Protein AF-A0A292R7Q6-F1 (afdb_monomer_lite)

Structure (mmCIF, N/CA/C/O backbone):
data_AF-A0A292R7Q6-F1
#
_entry.id   AF-A0A292R7Q6-F1
#
loop_
_atom_site.group_PDB
_atom_site.id
_atom_site.type_symbol
_atom_site.label_atom_id
_atom_site.label_alt_id
_atom_site.label_comp_id
_atom_site.label_asym_id
_atom_site.label_entity_id
_atom_site.label_seq_id
_atom_site.pdbx_PDB_ins_code
_atom_site.Cartn_x
_atom_site.Cartn_y
_atom_site.Cartn_z
_atom_site.occupancy
_atom_site.B_iso_or_equiv
_atom_site.auth_seq_id
_atom_site.auth_comp_id
_atom_site.auth_asym_id
_atom_site.auth_atom_id
_atom_site.pdbx_PDB_model_num
ATOM 1 N N . MET A 1 1 ? -23.758 35.833 12.651 1.00 45.69 1 MET A N 1
ATOM 2 C CA . MET A 1 1 ? -24.098 34.515 13.236 1.00 45.69 1 MET A CA 1
ATOM 3 C C . MET A 1 1 ? -23.580 34.485 14.667 1.00 45.69 1 MET A C 1
ATOM 5 O O . MET A 1 1 ? -22.404 34.762 14.860 1.00 45.69 1 MET A O 1
ATOM 9 N N . LYS A 1 2 ? -24.440 34.256 15.670 1.00 49.91 2 LYS A N 1
ATOM 10 C CA . LYS A 1 2 ? -24.004 34.130 17.071 1.00 49.91 2 LYS A CA 1
ATOM 11 C C . LYS A 1 2 ? -23.323 32.771 17.228 1.00 49.91 2 LYS A C 1
ATOM 13 O O . LYS A 1 2 ? -23.971 31.745 17.052 1.00 49.91 2 LYS A O 1
ATOM 18 N N . ILE A 1 3 ? -22.021 32.776 17.490 1.00 63.84 3 ILE A N 1
ATOM 19 C 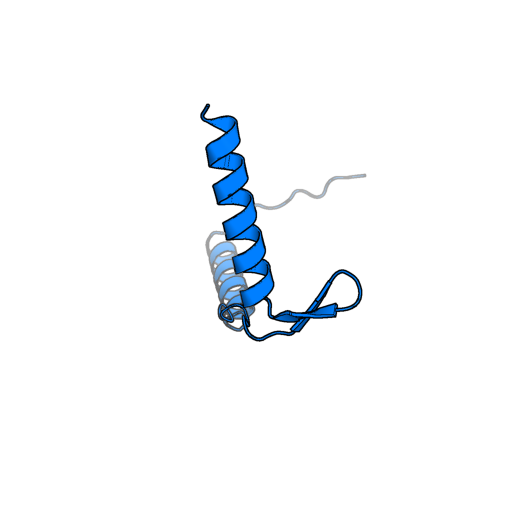CA . ILE A 1 3 ? -21.248 31.562 17.756 1.00 63.84 3 ILE A CA 1
ATOM 20 C C . ILE A 1 3 ? -21.736 31.026 19.104 1.00 63.84 3 ILE A C 1
ATOM 22 O O . ILE A 1 3 ? -21.629 31.711 20.121 1.00 63.84 3 ILE A O 1
ATOM 26 N N . LEU A 1 4 ? -22.343 29.839 19.104 1.00 68.00 4 LEU A N 1
ATOM 27 C CA . LEU A 1 4 ? -22.744 29.170 20.338 1.00 68.00 4 LEU A CA 1
ATOM 28 C C . LEU A 1 4 ? -21.475 28.824 21.137 1.00 68.00 4 LEU A C 1
ATOM 30 O O . LEU A 1 4 ? -20.535 28.280 20.552 1.00 68.00 4 LEU A O 1
ATOM 34 N N . PRO A 1 5 ? -21.412 29.129 22.445 1.00 64.25 5 PRO A N 1
ATOM 35 C CA . PRO A 1 5 ? -20.239 28.821 23.246 1.00 64.25 5 PRO A CA 1
ATOM 36 C C . PRO A 1 5 ? -20.074 27.303 23.331 1.00 64.25 5 PRO A C 1
ATOM 38 O O . PRO A 1 5 ? -20.915 26.598 23.893 1.00 64.25 5 PRO A O 1
ATOM 41 N N . ILE A 1 6 ? -18.982 26.801 22.755 1.00 70.75 6 ILE A N 1
ATOM 42 C CA . ILE A 1 6 ? -18.589 25.398 22.859 1.00 70.75 6 ILE A CA 1
ATOM 43 C C . ILE A 1 6 ? -18.238 25.156 24.328 1.00 70.75 6 ILE A C 1
ATOM 45 O O . ILE A 1 6 ? -17.186 25.583 24.805 1.00 70.75 6 ILE A O 1
ATOM 49 N N . LYS A 1 7 ? -19.142 24.512 25.074 1.00 73.06 7 LYS A N 1
ATOM 50 C CA . LYS A 1 7 ? -18.853 24.103 26.450 1.00 73.06 7 LYS A CA 1
ATOM 51 C C . LYS A 1 7 ? -17.711 23.081 26.421 1.00 73.06 7 LYS A C 1
ATOM 53 O O . LYS A 1 7 ? -17.807 22.104 25.673 1.00 73.06 7 LYS A O 1
ATOM 58 N N . PRO A 1 8 ? -16.644 23.267 27.216 1.00 74.06 8 PRO A N 1
ATOM 59 C CA . PRO A 1 8 ? -15.603 22.259 27.327 1.00 74.06 8 PRO A CA 1
ATOM 60 C C . PRO A 1 8 ? -16.212 20.978 27.907 1.00 74.06 8 PRO A C 1
ATOM 62 O O . PRO A 1 8 ? -16.904 21.015 28.923 1.00 74.06 8 PRO A O 1
ATOM 65 N N . LEU A 1 9 ? -15.968 19.848 27.241 1.00 72.00 9 LEU A N 1
ATOM 66 C CA . LEU A 1 9 ? -16.448 18.540 27.690 1.00 72.00 9 LEU A CA 1
ATOM 67 C C . LEU A 1 9 ? -15.881 18.211 29.076 1.00 72.00 9 LEU A C 1
ATOM 69 O O . LEU A 1 9 ? -14.684 18.414 29.324 1.00 72.00 9 LEU A O 1
ATOM 73 N N . SER A 1 10 ? -16.722 17.656 29.952 1.00 83.44 10 SER A N 1
ATOM 74 C CA . SER A 1 10 ? -16.275 17.135 31.243 1.00 83.44 10 SER A CA 1
ATOM 75 C C . SER A 1 10 ? -15.319 15.950 31.045 1.00 83.44 10 SER A C 1
ATOM 77 O O . SER A 1 10 ? -15.296 15.316 29.986 1.00 83.44 10 SER A O 1
ATOM 79 N N . GLN A 1 11 ? -14.508 15.624 32.056 1.00 81.31 11 GLN A N 1
ATOM 80 C CA . GLN A 1 11 ? -13.583 14.484 31.966 1.00 81.31 11 GLN A CA 1
ATOM 81 C C . GLN A 1 11 ? -14.319 13.154 31.728 1.00 81.31 11 GLN A C 1
ATOM 83 O O . GLN A 1 11 ? -13.839 12.319 30.962 1.00 81.31 11 GLN A O 1
ATOM 88 N N . MET A 1 12 ? -15.515 12.988 32.306 1.00 82.12 12 MET A N 1
ATOM 89 C CA . MET A 1 12 ? -16.356 11.809 32.081 1.00 82.12 12 MET A CA 1
ATOM 90 C C . MET A 1 12 ? -16.882 11.738 30.646 1.00 82.12 12 MET A C 1
ATOM 92 O O . MET A 1 12 ? -16.874 10.663 30.048 1.00 82.12 12 MET A O 1
ATOM 96 N N . ASP A 1 13 ? -17.292 12.868 30.066 1.00 82.00 13 ASP A N 1
ATOM 97 C CA . ASP A 1 13 ? -17.783 12.899 28.682 1.00 82.00 13 ASP A CA 1
ATOM 98 C C . ASP A 1 13 ? -16.659 12.609 27.683 1.00 82.00 13 ASP A C 1
ATOM 100 O O . ASP A 1 13 ? -16.862 11.905 26.694 1.00 82.00 13 ASP A O 1
ATOM 104 N N . LYS A 1 14 ? -15.439 13.079 27.973 1.00 82.12 14 LYS A N 1
ATOM 105 C CA . LYS A 1 14 ? -14.245 12.726 27.194 1.00 82.12 14 LYS A CA 1
ATOM 106 C C . LYS A 1 14 ? -13.969 11.224 27.237 1.00 82.12 14 LYS A C 1
ATOM 108 O O . LYS A 1 14 ? -13.708 10.643 26.189 1.00 82.12 14 LYS A O 1
ATOM 113 N N . ALA A 1 15 ? -14.059 10.598 28.412 1.00 85.25 15 ALA A N 1
ATOM 114 C CA . ALA A 1 15 ? -13.853 9.159 28.560 1.00 85.25 15 ALA A CA 1
ATOM 115 C C . ALA A 1 15 ? -14.911 8.344 27.795 1.00 85.25 15 ALA A C 1
ATOM 117 O O . ALA A 1 15 ? -14.556 7.421 27.065 1.00 85.25 15 ALA A O 1
ATOM 118 N N . LYS A 1 16 ? -16.193 8.726 27.885 1.00 86.19 16 LYS A N 1
ATOM 119 C CA . LYS A 1 16 ? -17.284 8.085 27.127 1.00 86.19 16 LYS A CA 1
ATOM 120 C C . LYS A 1 16 ? -17.087 8.201 25.618 1.00 86.19 16 LYS A C 1
ATOM 122 O O . LYS A 1 16 ? -17.216 7.206 24.913 1.00 86.19 16 LYS A O 1
ATOM 127 N N . ASN A 1 17 ? -16.717 9.386 25.131 1.00 84.75 17 ASN A N 1
ATOM 128 C CA . ASN A 1 17 ? -16.405 9.583 23.716 1.00 84.75 17 ASN A CA 1
ATOM 129 C C . ASN A 1 17 ? -15.208 8.737 23.276 1.00 84.75 17 ASN A C 1
ATOM 131 O O . ASN A 1 17 ? -15.227 8.175 22.186 1.00 84.75 17 ASN A O 1
ATOM 135 N N . LEU A 1 18 ? -14.179 8.615 24.118 1.00 83.94 18 LEU A N 1
ATOM 136 C CA . LEU A 1 18 ? -13.012 7.792 23.817 1.00 83.94 18 LEU A CA 1
ATOM 137 C C . LEU A 1 18 ? -13.386 6.309 23.693 1.00 83.94 18 LEU A C 1
ATOM 139 O O . LEU A 1 18 ? -12.994 5.668 22.724 1.00 83.94 18 LEU A O 1
ATOM 143 N N . ILE A 1 19 ? -14.179 5.787 24.634 1.00 86.12 19 ILE A N 1
ATOM 144 C CA . ILE A 1 19 ? -14.688 4.408 24.600 1.00 86.12 19 ILE A CA 1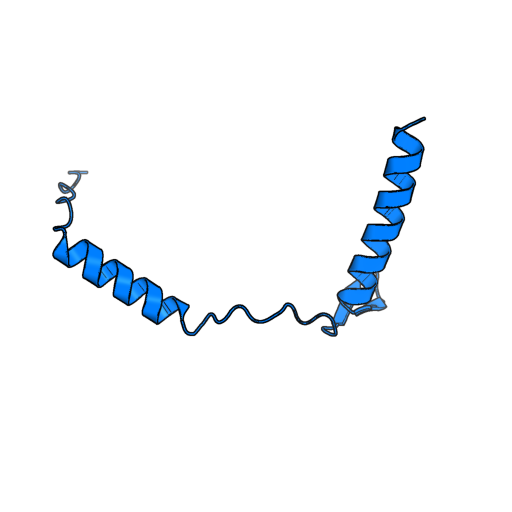
ATOM 145 C C . ILE A 1 19 ? -15.525 4.190 23.340 1.00 86.12 19 ILE A C 1
ATOM 147 O O . ILE A 1 19 ? -15.277 3.241 22.605 1.00 86.12 19 ILE A O 1
ATOM 151 N N . HIS A 1 20 ? -16.429 5.118 23.026 1.00 85.94 20 HIS A N 1
ATOM 152 C CA . HIS A 1 20 ? -17.251 5.047 21.822 1.00 85.94 20 HIS A CA 1
ATOM 153 C C . HIS A 1 20 ? -16.411 5.017 20.535 1.00 85.94 20 HIS A C 1
ATOM 155 O O . HIS A 1 20 ? -16.675 4.231 19.629 1.00 85.94 20 HIS A O 1
ATOM 161 N N . ILE A 1 21 ? -15.353 5.831 20.458 1.00 82.81 21 ILE A N 1
ATOM 162 C CA . ILE A 1 21 ? -14.410 5.813 19.333 1.00 82.81 21 ILE A CA 1
ATOM 163 C C . ILE A 1 21 ? -13.685 4.465 19.265 1.00 82.81 21 ILE A C 1
ATOM 165 O O . ILE A 1 21 ? -13.537 3.911 18.177 1.00 82.81 21 ILE A O 1
ATOM 169 N N . ILE A 1 22 ? -13.239 3.924 20.399 1.00 81.94 22 ILE A N 1
ATOM 170 C CA . ILE A 1 22 ? -12.564 2.622 20.455 1.00 81.94 22 ILE A CA 1
ATOM 171 C C . ILE A 1 22 ? -13.508 1.509 19.988 1.00 81.94 22 ILE A C 1
ATOM 173 O O . ILE A 1 22 ? -13.103 0.696 19.166 1.00 81.94 22 ILE A O 1
ATOM 177 N N . GLU A 1 23 ? -14.764 1.501 20.427 1.00 83.50 23 GLU A N 1
ATOM 178 C CA . GLU A 1 23 ? -15.786 0.529 20.016 1.00 83.50 23 GLU A CA 1
ATOM 179 C C . GLU A 1 23 ? -16.148 0.646 18.530 1.00 83.50 23 GLU A C 1
ATOM 181 O O . GLU A 1 23 ? -16.278 -0.359 17.838 1.00 83.50 23 GLU A O 1
ATOM 186 N N . GLN A 1 24 ? -16.255 1.863 17.992 1.00 78.50 24 GLN A N 1
ATOM 187 C CA . GLN A 1 24 ? -16.501 2.054 16.560 1.00 78.50 24 GLN A CA 1
ATOM 188 C C . GLN A 1 24 ? -15.309 1.623 15.694 1.00 78.50 24 GLN A C 1
ATOM 190 O O . GLN A 1 24 ? -15.487 1.199 14.550 1.00 78.50 24 GLN A O 1
ATOM 195 N N . ASN A 1 25 ? -14.086 1.733 16.216 1.00 70.44 25 ASN A N 1
ATOM 196 C CA . ASN A 1 25 ? -12.865 1.382 15.492 1.00 70.44 25 ASN A CA 1
ATOM 197 C C . ASN A 1 25 ? -12.340 -0.024 15.823 1.00 70.44 25 ASN A C 1
ATOM 199 O O . ASN A 1 25 ? -11.449 -0.496 15.123 1.00 70.44 25 ASN A O 1
ATOM 203 N N . SER A 1 26 ? -12.890 -0.733 16.812 1.00 65.00 26 SER A N 1
ATOM 204 C CA . SER A 1 26 ? -12.493 -2.109 17.145 1.00 65.00 26 SER A CA 1
ATOM 205 C C . SER A 1 26 ? -12.842 -3.085 16.016 1.00 65.00 26 SER A C 1
ATOM 207 O O . SER A 1 26 ? -12.070 -3.997 15.731 1.00 65.00 26 SER A O 1
ATOM 209 N N . ASN A 1 27 ? -13.935 -2.818 15.291 1.00 59.84 27 ASN A N 1
ATOM 210 C CA . ASN A 1 27 ? -14.315 -3.531 14.066 1.00 59.84 27 ASN A CA 1
ATOM 211 C C . ASN A 1 27 ? -13.476 -3.133 12.841 1.00 59.84 27 ASN A C 1
ATOM 213 O O . ASN A 1 27 ? -13.439 -3.864 11.854 1.00 59.84 27 ASN A O 1
ATOM 217 N N . ARG A 1 28 ? -12.734 -2.020 12.909 1.00 62.06 28 ARG A N 1
ATOM 218 C CA . ARG A 1 28 ? -11.649 -1.710 11.967 1.00 62.06 28 ARG A CA 1
ATOM 219 C C . ARG A 1 28 ? -10.362 -2.388 12.425 1.00 62.06 28 ARG A C 1
ATOM 221 O O . ARG A 1 28 ? -9.302 -1.757 12.453 1.00 62.06 28 ARG A O 1
ATOM 228 N N . GLN A 1 29 ? -10.449 -3.675 12.787 1.00 59.75 29 GLN A N 1
ATOM 229 C CA . GLN A 1 29 ? -9.266 -4.524 12.864 1.00 59.75 29 GLN A CA 1
ATOM 230 C C . GLN A 1 29 ? -8.442 -4.225 11.620 1.00 59.75 29 GLN A C 1
ATOM 232 O O . GLN A 1 29 ? -8.992 -4.211 10.518 1.00 59.75 29 GLN A O 1
ATOM 237 N N . LYS A 1 30 ? -7.169 -3.875 11.821 1.00 60.91 30 LYS A N 1
ATOM 238 C CA . LYS A 1 30 ? -6.217 -3.563 10.757 1.00 60.91 30 LYS A CA 1
ATOM 239 C C . LYS A 1 30 ? -6.183 -4.760 9.814 1.00 60.91 30 LYS A C 1
ATOM 241 O O . LYS A 1 30 ? -5.397 -5.677 10.031 1.00 60.91 30 LYS A O 1
ATOM 246 N N . GLN A 1 31 ? -7.069 -4.783 8.822 1.00 68.19 31 GLN A N 1
ATOM 247 C CA . GLN A 1 31 ? -7.050 -5.805 7.798 1.00 68.19 31 GLN A CA 1
ATOM 248 C C . GLN A 1 31 ? -5.680 -5.658 7.166 1.00 68.19 31 GLN A C 1
ATOM 250 O O . GLN A 1 31 ? -5.306 -4.572 6.707 1.00 68.19 31 GLN A O 1
ATOM 255 N N . LEU A 1 32 ? -4.882 -6.719 7.275 1.00 74.50 32 LEU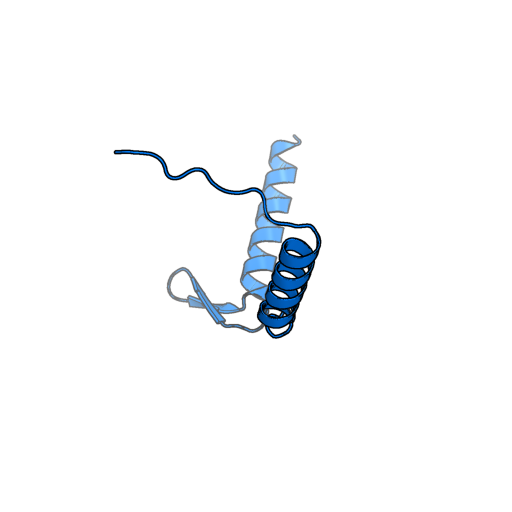 A N 1
ATOM 256 C CA . LEU A 1 32 ? -3.617 -6.770 6.573 1.00 74.50 32 LEU A CA 1
ATOM 257 C C . LEU A 1 32 ? -3.929 -6.434 5.113 1.00 74.50 32 LEU A C 1
ATOM 259 O O . LEU A 1 32 ? -4.925 -6.937 4.588 1.00 74.50 32 LEU A O 1
ATOM 263 N N . PRO A 1 33 ? -3.154 -5.539 4.481 1.00 77.81 33 PRO A N 1
ATOM 264 C CA . PRO A 1 33 ? -3.386 -5.221 3.087 1.00 77.81 33 PRO A CA 1
ATOM 265 C C . PRO A 1 33 ? -3.377 -6.525 2.294 1.00 77.81 33 PRO A C 1
ATOM 267 O O . PRO A 1 33 ? -2.423 -7.300 2.380 1.00 77.81 33 PRO A O 1
ATOM 270 N N . ASP A 1 34 ? -4.462 -6.764 1.566 1.00 87.69 34 ASP A N 1
ATOM 271 C CA . ASP A 1 34 ? -4.576 -7.904 0.673 1.00 87.69 34 ASP A CA 1
ATOM 272 C C . ASP A 1 34 ? -3.585 -7.705 -0.479 1.00 87.69 34 ASP A C 1
ATOM 274 O 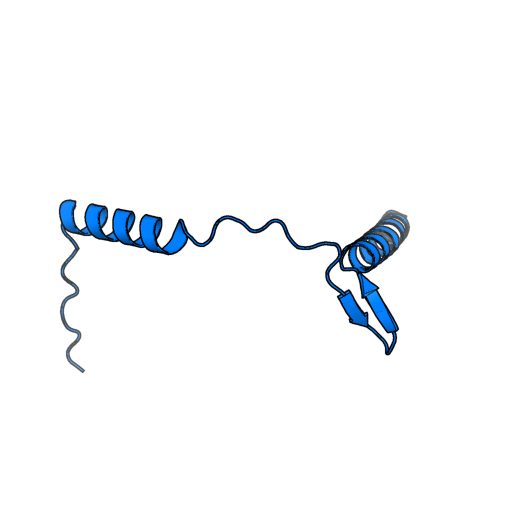O . ASP A 1 34 ? -3.786 -6.882 -1.375 1.00 87.69 34 ASP A O 1
ATOM 278 N N . TYR A 1 35 ? -2.456 -8.405 -0.391 1.00 89.25 35 TYR A N 1
ATOM 279 C CA . TYR A 1 35 ? -1.377 -8.331 -1.372 1.00 89.25 35 TYR A CA 1
ATOM 280 C C . TYR A 1 35 ? -1.679 -9.112 -2.648 1.00 89.25 35 TYR A C 1
ATOM 282 O O . TYR A 1 35 ? -1.029 -8.860 -3.666 1.00 89.25 35 TYR A O 1
ATOM 290 N N . ASP A 1 36 ? -2.643 -10.027 -2.583 1.00 92.44 36 ASP A N 1
ATOM 291 C CA . ASP A 1 36 ? -3.044 -10.877 -3.697 1.00 92.44 36 ASP A CA 1
ATOM 292 C C . ASP A 1 36 ? -4.258 -10.275 -4.431 1.00 92.44 36 ASP A C 1
ATOM 294 O O . ASP A 1 36 ? -4.591 -10.691 -5.543 1.00 92.44 36 ASP A O 1
ATOM 298 N N . ARG A 1 37 ? -4.840 -9.200 -3.871 1.00 92.56 37 ARG A N 1
ATOM 299 C CA . ARG A 1 37 ? -5.748 -8.288 -4.566 1.00 92.56 37 ARG A CA 1
ATOM 300 C C . ARG A 1 37 ? -5.171 -7.899 -5.919 1.00 92.56 37 ARG A C 1
ATOM 302 O O . ARG A 1 37 ? -4.049 -7.394 -6.025 1.00 92.56 37 ARG A O 1
ATOM 309 N N . LYS A 1 38 ? -6.007 -8.048 -6.939 1.00 95.00 38 LYS A N 1
ATOM 310 C CA . LYS A 1 38 ? -5.693 -7.674 -8.310 1.00 95.00 38 LYS A CA 1
ATOM 311 C C . LYS A 1 38 ? -6.103 -6.234 -8.612 1.00 95.00 38 LYS A C 1
ATOM 313 O O . LYS A 1 38 ? -7.122 -5.744 -8.123 1.00 95.00 38 LYS A O 1
ATOM 318 N N . VAL A 1 39 ? -5.276 -5.548 -9.388 1.00 93.06 39 VAL A N 1
ATOM 319 C CA . VAL A 1 39 ? -5.437 -4.168 -9.843 1.00 93.06 39 VAL A CA 1
ATOM 320 C C . VAL A 1 39 ? -5.043 -4.078 -11.313 1.00 93.06 39 VAL A C 1
ATOM 322 O O . VAL A 1 39 ? -4.081 -4.709 -11.748 1.00 93.06 39 VAL A O 1
ATOM 325 N N . GLU A 1 40 ? -5.780 -3.290 -12.086 1.00 95.56 40 GLU A N 1
ATOM 326 C CA . GLU A 1 40 ? -5.467 -3.055 -13.493 1.00 95.56 40 GLU A CA 1
ATOM 327 C C . GLU A 1 40 ? -4.514 -1.862 -13.635 1.00 95.56 40 GLU A C 1
ATOM 329 O O . GLU A 1 40 ? -4.769 -0.773 -13.116 1.00 95.56 40 GLU A O 1
ATOM 334 N N . LEU A 1 41 ? -3.401 -2.066 -14.336 1.00 89.56 41 LEU A N 1
ATOM 335 C CA . LEU A 1 41 ? -2.407 -1.048 -14.661 1.00 89.56 41 LEU A CA 1
ATOM 336 C C . LEU A 1 41 ? -2.006 -1.200 -16.128 1.00 89.56 41 LEU A C 1
ATOM 338 O O . LEU A 1 41 ? -1.528 -2.253 -16.541 1.00 89.56 41 LEU A O 1
ATOM 342 N N . ILE A 1 42 ? -2.153 -0.126 -16.910 1.00 90.44 42 ILE A N 1
ATOM 343 C CA . ILE A 1 42 ? -1.717 -0.069 -18.319 1.00 90.44 42 ILE A CA 1
ATOM 344 C C . ILE A 1 42 ? -2.337 -1.216 -19.154 1.00 90.44 42 ILE A C 1
ATOM 346 O O . ILE A 1 42 ? 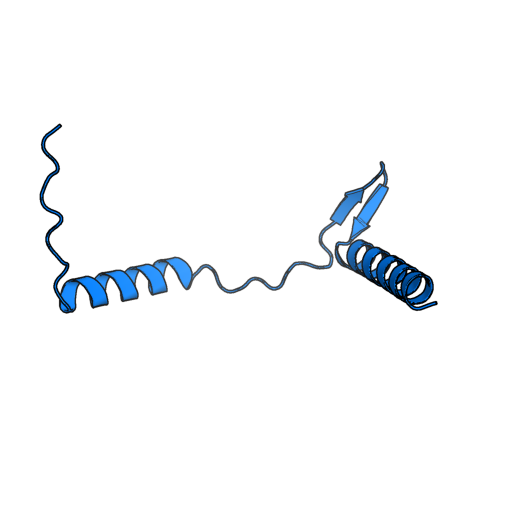-1.660 -1.886 -19.932 1.00 90.44 42 ILE A O 1
ATOM 350 N N . GLY A 1 43 ? -3.633 -1.482 -18.950 1.00 93.62 43 GLY A N 1
ATOM 351 C CA . GLY A 1 43 ? -4.382 -2.516 -19.676 1.00 93.62 43 GLY A CA 1
ATOM 352 C C . GLY A 1 43 ? -3.988 -3.957 -19.336 1.00 93.62 43 GLY A C 1
ATOM 353 O O . GLY A 1 43 ? -4.285 -4.873 -20.101 1.00 93.62 43 GLY A O 1
ATOM 354 N N . LYS A 1 44 ? -3.275 -4.171 -18.223 1.00 93.25 44 LYS A N 1
ATOM 355 C CA . LYS A 1 44 ? -2.911 -5.495 -17.709 1.00 93.25 44 LYS A CA 1
ATOM 356 C C . LYS A 1 44 ? -3.251 -5.610 -16.230 1.00 93.25 44 LYS A C 1
ATOM 358 O O . LYS A 1 44 ? -3.189 -4.638 -15.482 1.00 93.25 44 LYS A O 1
ATOM 363 N N . GLU A 1 45 ? -3.596 -6.818 -15.811 1.00 96.38 45 GLU A N 1
ATOM 364 C CA . GLU A 1 45 ? -3.945 -7.131 -14.429 1.00 96.38 45 GLU A CA 1
ATOM 365 C C . GLU A 1 45 ? -2.695 -7.549 -13.644 1.00 96.38 45 GLU A C 1
ATOM 367 O O . GLU A 1 45 ? -1.925 -8.396 -14.096 1.00 96.38 45 GLU A O 1
ATOM 372 N N . TYR A 1 46 ? -2.502 -6.956 -12.467 1.00 95.31 46 TYR A N 1
ATOM 373 C CA . TYR A 1 46 ? -1.387 -7.226 -11.562 1.00 95.31 46 TYR A CA 1
ATOM 374 C C . TYR A 1 46 ? -1.883 -7.383 -10.131 1.00 95.31 46 TYR A C 1
ATOM 376 O O . TYR A 1 46 ? -2.844 -6.745 -9.717 1.00 95.31 46 TYR A O 1
ATOM 384 N N . THR A 1 47 ? -1.188 -8.169 -9.3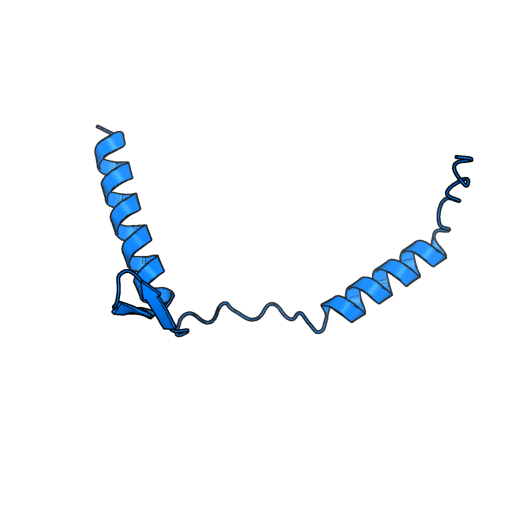26 1.00 96.44 47 THR A N 1
ATOM 385 C CA . THR A 1 47 ? -1.369 -8.183 -7.874 1.00 96.44 47 THR A CA 1
ATOM 386 C C . THR A 1 47 ? -0.697 -6.970 -7.229 1.00 96.44 47 THR A C 1
ATOM 388 O O . THR A 1 47 ? 0.327 -6.464 -7.702 1.00 96.44 47 THR A O 1
ATOM 391 N N . VAL A 1 48 ? -1.212 -6.514 -6.086 1.00 94.12 48 VAL A N 1
ATOM 392 C CA . VAL A 1 48 ? -0.582 -5.437 -5.295 1.00 94.12 48 VAL A CA 1
ATOM 393 C C . VAL A 1 48 ? 0.881 -5.772 -4.950 1.00 94.12 48 VAL A C 1
ATOM 395 O O . VAL A 1 48 ? 1.742 -4.885 -4.923 1.00 94.12 48 VAL A O 1
ATOM 398 N N . ARG A 1 49 ? 1.197 -7.056 -4.730 1.00 95.25 49 ARG A N 1
ATOM 399 C CA . ARG A 1 49 ? 2.564 -7.555 -4.500 1.00 95.25 49 ARG A CA 1
ATOM 400 C C . ARG A 1 49 ? 3.502 -7.286 -5.677 1.00 95.25 49 ARG A C 1
ATOM 402 O O . ARG A 1 49 ? 4.634 -6.836 -5.470 1.00 95.25 49 ARG A O 1
ATOM 409 N N . GLU A 1 50 ? 3.047 -7.553 -6.895 1.00 94.81 50 GLU A N 1
ATOM 410 C CA . GLU A 1 50 ? 3.825 -7.336 -8.117 1.00 94.81 50 GLU A CA 1
ATOM 411 C C . GLU A 1 50 ? 4.089 -5.850 -8.327 1.00 94.81 50 GLU A C 1
ATOM 413 O O . GLU A 1 50 ? 5.242 -5.450 -8.489 1.00 94.81 50 GLU A O 1
ATOM 418 N N . VAL A 1 51 ? 3.051 -5.019 -8.196 1.00 94.81 51 VAL A N 1
ATOM 419 C CA . VAL A 1 51 ? 3.165 -3.556 -8.314 1.00 94.81 51 VAL A CA 1
ATOM 420 C C . VAL A 1 51 ? 4.194 -3.005 -7.329 1.00 94.81 51 VAL A C 1
ATOM 422 O O . VAL A 1 51 ? 5.081 -2.231 -7.698 1.00 94.81 51 VAL A O 1
ATOM 425 N N . ARG A 1 52 ? 4.136 -3.447 -6.069 1.00 94.25 52 ARG A N 1
ATOM 426 C CA . ARG A 1 52 ? 5.087 -3.029 -5.032 1.00 94.25 52 ARG A CA 1
ATOM 427 C C . ARG A 1 52 ? 6.522 -3.458 -5.348 1.00 94.25 52 ARG A C 1
ATOM 429 O O . ARG A 1 52 ? 7.460 -2.714 -5.057 1.00 94.25 52 ARG A O 1
ATOM 436 N N . SER A 1 53 ? 6.701 -4.641 -5.929 1.00 95.38 53 SER A N 1
ATOM 437 C CA . SER A 1 53 ? 8.017 -5.161 -6.317 1.00 95.38 53 SER A CA 1
ATOM 438 C C . SER A 1 53 ? 8.613 -4.349 -7.467 1.00 95.38 53 SER A C 1
ATOM 440 O O . SER A 1 53 ? 9.780 -3.959 -7.405 1.00 95.38 53 SER A O 1
ATOM 442 N N . LEU A 1 54 ? 7.782 -4.002 -8.451 1.00 93.69 54 LEU A N 1
ATOM 443 C CA . LEU A 1 54 ? 8.130 -3.142 -9.580 1.00 93.69 54 LEU A CA 1
ATOM 444 C C . LEU A 1 54 ? 8.562 -1.749 -9.109 1.00 93.69 54 LEU A C 1
ATOM 446 O O . LEU A 1 54 ? 9.644 -1.276 -9.458 1.00 93.69 54 LEU A O 1
ATOM 450 N N . TYR A 1 55 ? 7.771 -1.134 -8.226 1.00 94.19 55 TYR A N 1
ATOM 451 C CA . TYR A 1 55 ? 8.110 0.153 -7.620 1.00 94.19 55 TYR A CA 1
ATOM 452 C C . TYR A 1 55 ? 9.437 0.098 -6.853 1.00 94.19 55 TYR A C 1
ATOM 454 O O . TYR A 1 55 ? 10.298 0.960 -7.032 1.00 94.19 55 TYR A O 1
ATOM 462 N N . LYS A 1 56 ? 9.634 -0.932 -6.017 1.00 96.19 56 LYS A N 1
ATOM 463 C CA . LYS A 1 56 ? 10.872 -1.106 -5.243 1.00 96.19 56 LYS A CA 1
ATOM 464 C C . LYS A 1 56 ? 12.090 -1.212 -6.159 1.00 96.19 56 LYS A C 1
ATOM 466 O O . LYS A 1 56 ? 13.120 -0.606 -5.865 1.00 96.19 56 LYS A O 1
ATOM 471 N N . PHE A 1 57 ? 11.968 -1.960 -7.254 1.00 95.56 57 PHE A N 1
ATOM 472 C CA . PHE A 1 57 ? 13.034 -2.101 -8.237 1.00 95.56 57 PHE A CA 1
ATOM 473 C C . PHE A 1 57 ? 13.381 -0.757 -8.884 1.00 95.56 57 PHE A C 1
ATOM 475 O O . PHE A 1 57 ? 14.540 -0.348 -8.837 1.00 95.56 57 PHE A O 1
ATOM 482 N N . ILE A 1 58 ? 12.386 -0.038 -9.415 1.00 94.06 58 ILE A N 1
ATOM 483 C CA . ILE A 1 58 ? 12.594 1.264 -10.070 1.00 94.06 58 ILE A CA 1
ATOM 484 C C . ILE A 1 58 ? 13.237 2.258 -9.102 1.00 94.06 58 ILE A C 1
ATOM 486 O O . ILE A 1 58 ? 14.236 2.888 -9.444 1.00 94.06 58 ILE A O 1
ATOM 490 N N . LYS A 1 59 ? 12.719 2.349 -7.871 1.00 94.06 59 LYS A N 1
ATOM 491 C CA . LYS A 1 59 ? 13.271 3.228 -6.836 1.00 94.06 59 LYS A CA 1
ATOM 492 C C . LYS A 1 59 ? 14.737 2.912 -6.543 1.00 94.06 59 LYS A C 1
ATOM 494 O O . LYS A 1 59 ? 15.557 3.820 -6.524 1.00 94.06 59 LYS A O 1
ATOM 499 N N . MET A 1 60 ? 15.091 1.634 -6.376 1.00 94.69 60 MET A N 1
ATOM 500 C CA . MET A 1 60 ? 16.485 1.240 -6.146 1.00 94.69 60 MET A CA 1
ATOM 501 C C . MET A 1 60 ? 17.418 1.656 -7.287 1.00 94.69 60 MET A C 1
ATOM 503 O O . MET A 1 60 ? 18.561 2.024 -7.024 1.00 94.69 60 MET A O 1
ATOM 507 N N . GLN A 1 61 ? 16.969 1.571 -8.540 1.00 93.75 61 GLN A N 1
ATOM 508 C CA . GLN A 1 61 ? 17.790 1.989 -9.678 1.00 93.75 61 GLN A CA 1
ATOM 509 C C . GLN A 1 61 ? 17.908 3.513 -9.759 1.00 93.75 61 GLN A C 1
ATOM 511 O O . GLN A 1 61 ? 19.007 4.020 -9.966 1.00 93.75 61 GLN A O 1
ATOM 516 N N . ALA A 1 62 ? 16.816 4.242 -9.524 1.00 92.69 62 ALA A N 1
ATOM 517 C CA . ALA A 1 62 ? 16.832 5.701 -9.459 1.00 92.69 62 ALA A CA 1
ATOM 518 C C . ALA A 1 62 ? 17.776 6.206 -8.354 1.00 92.69 62 ALA A C 1
ATOM 520 O O . ALA A 1 62 ? 18.632 7.048 -8.613 1.00 92.69 62 ALA A O 1
ATOM 521 N N . ASP A 1 63 ? 17.704 5.619 -7.157 1.00 93.12 63 ASP A N 1
ATOM 522 C CA . ASP A 1 63 ? 18.574 5.971 -6.030 1.00 93.12 63 ASP A CA 1
ATOM 523 C C . ASP A 1 63 ? 20.059 5.706 -6.336 1.00 93.12 63 ASP A C 1
ATOM 525 O O . ASP A 1 63 ? 20.929 6.440 -5.871 1.00 93.12 63 ASP A O 1
ATOM 529 N N . LYS A 1 64 ? 20.378 4.668 -7.123 1.00 90.81 64 LYS A N 1
ATOM 530 C CA . LYS A 1 64 ? 21.754 4.402 -7.580 1.00 90.81 64 LYS A CA 1
ATOM 531 C C . LYS A 1 64 ? 22.244 5.431 -8.594 1.00 90.81 64 LYS A C 1
ATOM 533 O O . LYS A 1 64 ? 23.426 5.760 -8.581 1.00 90.81 64 LYS A O 1
ATOM 538 N N . LEU A 1 65 ? 21.364 5.897 -9.477 1.00 86.69 65 LEU A N 1
ATOM 539 C CA . LEU A 1 65 ? 21.698 6.901 -10.486 1.00 86.69 65 LEU A CA 1
ATOM 540 C C . LEU A 1 65 ? 21.905 8.284 -9.859 1.00 86.69 65 LEU A C 1
ATOM 542 O O . LEU A 1 65 ? 22.822 8.984 -10.260 1.00 86.69 65 LEU A O 1
ATOM 546 N N . LEU A 1 66 ? 21.102 8.646 -8.855 1.00 81.75 66 LEU A N 1
ATOM 547 C CA . LEU A 1 66 ? 21.165 9.948 -8.176 1.00 81.75 66 LEU A CA 1
ATOM 548 C C . LEU A 1 66 ? 22.310 10.077 -7.156 1.00 81.75 66 LEU A C 1
ATOM 550 O O . LEU A 1 66 ? 22.591 11.177 -6.694 1.00 81.75 66 LEU A O 1
ATOM 554 N N . LYS A 1 67 ? 22.940 8.964 -6.761 1.00 75.38 67 LYS A N 1
ATOM 555 C CA . LYS A 1 67 ? 24.096 8.940 -5.843 1.00 75.38 67 LYS A CA 1
ATOM 556 C C . LYS A 1 67 ? 25.456 8.956 -6.557 1.00 75.38 67 LYS A C 1
ATOM 558 O O . LYS A 1 67 ? 26.475 8.827 -5.880 1.00 75.38 67 LYS A O 1
ATOM 563 N N . LYS A 1 68 ? 25.472 9.050 -7.887 1.00 53.44 68 LYS A N 1
ATOM 564 C CA . LYS A 1 68 ? 26.676 9.299 -8.691 1.00 53.44 68 LYS A CA 1
ATOM 565 C C . LYS A 1 68 ? 26.802 10.784 -8.987 1.00 53.44 68 LYS A C 1
ATOM 567 O O . LYS A 1 68 ? 27.962 11.231 -9.065 1.00 53.44 68 LYS A O 1
#

Secondary structure (DSSP, 8-state):
------PPPPHHHHHHHHHHHHHHHHTS--PPP-SS-EEEETTEEEEHHHHHHHHHHHHHHHHHHHT-

Radius of gyration: 23.53 Å; chains: 1; bounding box: 51×45×52 Å

pLDDT: mean 82.78, std 12.9, range [45.69, 96.44]

Sequence (68 aa):
MKILPIKPLSQMDKAKNLIHIIEQNSNRQKQLPDYDRKVELIGKEYTVREVRSLYKFIKMQADKLLKK

Foldseek 3Di:
DPDDPDDPDDPVRVVVVVVVVCVVCVVVPVDPPQQQDWDDDPNDIDGVVVVVVVVVVVVVVVVVVVVD